Protein AF-A0A939DGL4-F1 (afdb_monomer)

Secondary structure (DSSP, 8-state):
-----B-SSSSPEE-EEEETTEEEESSS--EEEETTTEEEEEE--EEB-TTHHHHHHHTT-SEEEEE-TTTT-GGGT---EEEEE-

Solvent-accessible surface area (backbone atoms only — not comparable to full-atom values): 5155 Å² total; per-residue (Å²): 138,62,82,70,82,61,48,101,41,74,57,57,45,73,26,38,48,77,55,96,91,37,84,44,72,76,43,86,87,47,57,38,67,46,94,87,79,30,79,64,58,43,74,49,40,60,54,36,15,61,43,52,36,58,52,42,39,74,73,61,25,79,42,54,40,80,43,61,89,44,29,72,35,77,93,57,68,30,58,53,43,54,52,64,41,110

Sequence (86 aa):
MFTVPLFDQPATVERARIEGGKIVHLLEPEYHDDHLSGLGKVLCFRNYGHDIVERLKTAGFSSARLDFSFTRSYMGYGRPIVIARK

Radius of gyration: 14.83 Å; Cα contacts (8 Å, |Δi|>4): 155; chains: 1; bounding box: 33×29×34 Å

Foldseek 3Di:
DDWDQEDADAAKDFQWDADPNDIDGPHDWFACADPPQGHRRHTDGIHGYQCVQVVVVVVPWPGKDWDCPCCPPDVNPGDITMDTHD

Structure (mmCIF, N/CA/C/O backbone):
data_AF-A0A939DGL4-F1
#
_entry.id   AF-A0A939DGL4-F1
#
loop_
_atom_site.group_PDB
_atom_site.id
_atom_site.type_symbol
_atom_site.label_atom_id
_atom_site.label_alt_id
_atom_site.label_comp_id
_atom_site.label_asym_id
_atom_site.label_entity_id
_atom_site.label_seq_id
_atom_site.pdbx_PDB_ins_code
_atom_site.Cartn_x
_atom_site.Cartn_y
_atom_site.Cartn_z
_atom_site.occupancy
_atom_site.B_iso_or_equiv
_atom_site.auth_seq_id
_atom_site.auth_comp_id
_atom_site.auth_asym_id
_atom_site.auth_atom_id
_atom_site.pdbx_PDB_model_num
ATOM 1 N N . MET A 1 1 ? -3.787 5.009 -13.775 1.00 61.88 1 MET A N 1
ATOM 2 C CA . MET A 1 1 ? -2.549 5.391 -13.065 1.00 61.88 1 MET A CA 1
ATOM 3 C C . MET A 1 1 ? -2.675 4.876 -11.642 1.00 61.8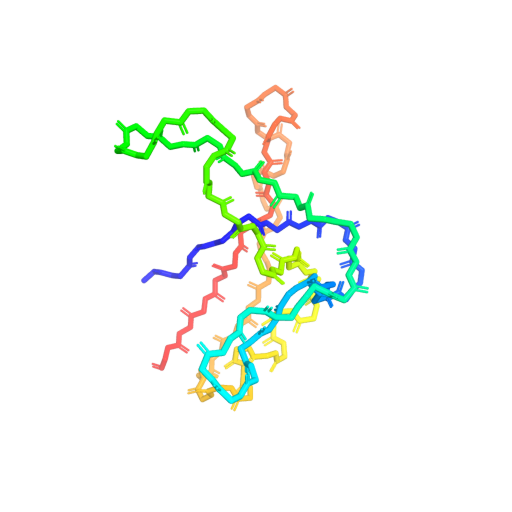8 1 MET A C 1
ATOM 5 O O . MET A 1 1 ? -3.660 5.211 -11.001 1.00 61.88 1 MET A O 1
ATOM 9 N N . PHE A 1 2 ? -1.774 3.995 -11.208 1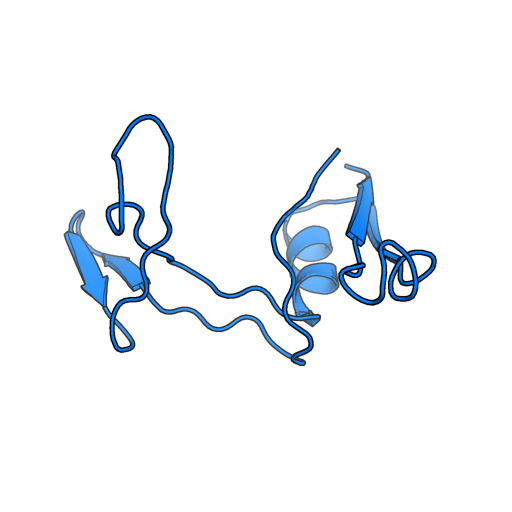.00 70.62 2 PHE A N 1
ATOM 10 C CA . PHE A 1 2 ? -1.742 3.454 -9.846 1.00 70.62 2 PHE A CA 1
ATOM 11 C C .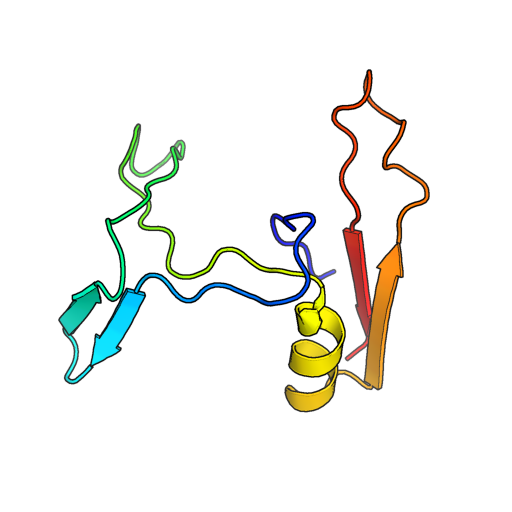 PHE A 1 2 ? -0.525 4.047 -9.137 1.00 70.62 2 PHE A C 1
ATOM 13 O O . PHE A 1 2 ? 0.584 3.916 -9.646 1.00 70.62 2 PHE A O 1
ATOM 20 N N . THR A 1 3 ? -0.728 4.712 -8.004 1.00 72.50 3 THR A N 1
ATOM 21 C CA . THR A 1 3 ? 0.349 5.261 -7.174 1.00 72.50 3 THR A CA 1
ATOM 22 C C . THR A 1 3 ? 0.067 4.944 -5.714 1.00 72.50 3 THR A C 1
ATOM 24 O O . THR A 1 3 ? -1.083 4.899 -5.283 1.00 72.50 3 THR A O 1
ATOM 27 N N . VAL A 1 4 ? 1.128 4.700 -4.953 1.00 83.25 4 VAL A N 1
ATOM 28 C CA . VAL A 1 4 ? 1.063 4.453 -3.514 1.00 83.25 4 VAL A CA 1
ATOM 29 C C . VAL A 1 4 ? 2.405 4.845 -2.896 1.00 83.25 4 VAL A C 1
ATOM 31 O O . VAL A 1 4 ? 3.423 4.725 -3.587 1.00 83.25 4 VAL A O 1
ATOM 34 N N . PRO A 1 5 ? 2.448 5.312 -1.635 1.00 82.56 5 PRO A N 1
ATOM 35 C CA . PRO A 1 5 ? 3.707 5.446 -0.918 1.00 82.56 5 PRO A CA 1
ATOM 36 C C . PRO A 1 5 ? 4.460 4.112 -0.913 1.00 82.56 5 PRO A C 1
ATOM 38 O O . PRO A 1 5 ? 3.933 3.093 -0.463 1.00 82.56 5 PRO A O 1
ATOM 41 N N . L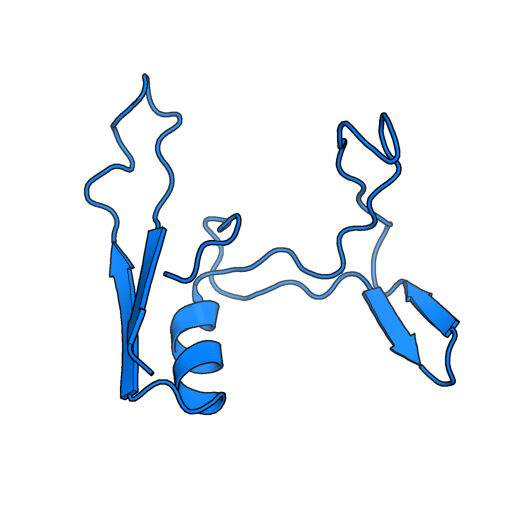EU A 1 6 ? 5.676 4.132 -1.455 1.00 88.31 6 LEU A N 1
ATOM 42 C CA . LEU A 1 6 ? 6.545 2.970 -1.565 1.00 88.31 6 LEU A CA 1
ATOM 43 C C . LEU A 1 6 ? 7.759 3.169 -0.663 1.00 88.31 6 LEU A C 1
ATOM 45 O O . LEU A 1 6 ? 8.458 4.181 -0.767 1.00 88.31 6 LEU A O 1
ATOM 49 N N . PHE A 1 7 ? 7.992 2.199 0.210 1.00 88.25 7 PHE A N 1
ATOM 50 C CA . PHE A 1 7 ? 9.136 2.170 1.107 1.00 88.25 7 PHE A CA 1
ATOM 51 C C . PHE A 1 7 ? 10.267 1.362 0.469 1.00 88.25 7 PHE A C 1
ATOM 53 O O . PHE A 1 7 ? 10.016 0.382 -0.235 1.00 88.25 7 PHE A O 1
ATOM 60 N N . ASP A 1 8 ? 11.511 1.773 0.727 1.00 87.69 8 ASP A N 1
ATOM 61 C CA . ASP A 1 8 ? 12.711 1.075 0.254 1.00 87.69 8 ASP A CA 1
ATOM 62 C C . ASP A 1 8 ? 12.965 -0.174 1.110 1.00 87.69 8 ASP A C 1
ATOM 64 O O . ASP A 1 8 ? 13.824 -0.213 1.989 1.00 87.69 8 ASP A O 1
ATOM 68 N N . GLN A 1 9 ? 12.113 -1.177 0.912 1.00 91.56 9 GLN A N 1
ATOM 69 C CA . GLN A 1 9 ? 12.147 -2.444 1.627 1.00 91.56 9 GLN A CA 1
ATOM 70 C C . GLN A 1 9 ? 11.707 -3.592 0.709 1.00 91.56 9 GLN A C 1
ATOM 72 O O . GLN A 1 9 ? 10.845 -3.396 -0.155 1.00 91.56 9 GLN A O 1
ATOM 77 N N . PRO A 1 10 ? 12.237 -4.816 0.892 1.00 94.12 10 PRO A N 1
ATOM 78 C CA . PRO A 1 10 ? 11.945 -5.923 -0.019 1.00 94.12 10 PRO A CA 1
ATOM 79 C C . PRO A 1 10 ? 10.465 -6.321 -0.069 1.00 94.12 10 PRO A C 1
ATOM 81 O O . PRO A 1 10 ? 9.944 -6.612 -1.144 1.00 94.12 10 PRO A O 1
ATOM 84 N N . ALA A 1 11 ? 9.782 -6.324 1.078 1.00 96.50 11 ALA A N 1
ATOM 85 C CA . ALA A 1 11 ? 8.431 -6.859 1.214 1.00 96.50 11 ALA A CA 1
ATOM 86 C C . ALA A 1 11 ? 7.476 -5.869 1.884 1.00 96.50 11 ALA A C 1
ATOM 88 O O . ALA A 1 11 ? 7.869 -5.086 2.748 1.00 96.50 11 ALA A O 1
ATOM 89 N N . THR A 1 12 ? 6.206 -5.940 1.501 1.00 96.44 12 THR A N 1
ATOM 90 C CA . THR A 1 12 ? 5.112 -5.180 2.095 1.00 96.44 12 THR A CA 1
ATOM 91 C C . THR A 1 12 ? 4.871 -5.669 3.515 1.00 96.44 12 THR A C 1
ATOM 93 O O . THR A 1 12 ? 4.652 -6.860 3.741 1.00 96.44 12 THR A O 1
ATOM 96 N N . VAL A 1 13 ? 4.863 -4.737 4.461 1.00 96.94 13 VAL A N 1
ATOM 97 C CA . VAL A 1 13 ? 4.534 -5.009 5.861 1.00 96.94 13 VAL A CA 1
ATOM 98 C C . VAL A 1 13 ? 3.043 -4.785 6.053 1.00 96.94 13 VAL A C 1
ATOM 100 O O . VAL A 1 13 ? 2.546 -3.679 5.843 1.00 96.94 13 VAL A O 1
ATOM 103 N N . GLU A 1 14 ? 2.322 -5.832 6.447 1.00 97.06 14 GLU A N 1
ATOM 104 C CA . GLU A 1 14 ? 0.927 -5.721 6.867 1.00 97.06 14 GLU A CA 1
ATOM 105 C C . GLU A 1 14 ? 0.866 -5.351 8.352 1.00 97.06 14 GLU A C 1
ATOM 107 O O . GLU A 1 14 ? 1.413 -6.051 9.201 1.00 97.06 14 GLU A O 1
ATOM 112 N N . ARG A 1 15 ? 0.223 -4.223 8.658 1.00 97.44 15 ARG A N 1
ATOM 113 C CA . ARG A 1 15 ? 0.105 -3.680 10.018 1.00 97.44 15 ARG A CA 1
ATOM 114 C C . ARG A 1 15 ? -1.257 -3.942 10.637 1.00 97.44 15 ARG A C 1
ATOM 116 O O . ARG A 1 15 ? -1.367 -4.098 11.849 1.00 97.44 15 ARG A O 1
ATOM 123 N N . ALA A 1 16 ? -2.296 -3.955 9.809 1.00 98.00 16 ALA A N 1
ATOM 124 C CA . ALA A 1 16 ? -3.665 -4.187 10.232 1.00 98.00 16 ALA A CA 1
ATOM 125 C C . ALA A 1 16 ? -4.451 -4.910 9.137 1.00 98.00 16 ALA A C 1
ATOM 127 O O . ALA A 1 16 ? -4.167 -4.769 7.945 1.00 98.00 16 ALA A O 1
ATOM 128 N N . ARG A 1 17 ? -5.472 -5.661 9.548 1.00 97.44 17 ARG A N 1
ATOM 129 C CA . ARG A 1 17 ? -6.410 -6.344 8.651 1.00 97.44 17 ARG A CA 1
ATOM 130 C C . ARG A 1 17 ? -7.823 -6.325 9.223 1.00 97.44 17 ARG A C 1
ATOM 132 O O . ARG A 1 17 ? -8.017 -6.037 10.400 1.00 97.44 17 ARG A O 1
ATOM 139 N N . ILE A 1 18 ? -8.806 -6.624 8.377 1.00 97.75 18 ILE A N 1
ATOM 140 C CA . ILE A 1 18 ? -10.202 -6.770 8.797 1.00 97.75 18 ILE A CA 1
ATOM 141 C C . ILE A 1 18 ? -10.487 -8.256 9.003 1.00 97.75 18 ILE A C 1
ATOM 143 O O . ILE A 1 18 ? -10.359 -9.040 8.066 1.00 97.75 18 ILE A O 1
ATOM 147 N N . GLU A 1 19 ? -10.915 -8.629 10.206 1.00 97.44 19 GLU A N 1
ATOM 148 C CA . GLU A 1 19 ? -11.358 -9.983 10.545 1.00 97.44 19 GLU A CA 1
ATOM 149 C C . GLU A 1 19 ? -12.700 -9.915 11.268 1.00 97.44 19 GLU A C 1
ATOM 151 O O . GLU A 1 19 ? -12.859 -9.178 12.241 1.00 97.44 19 GLU A O 1
ATOM 156 N N . GLY A 1 20 ? -13.706 -10.636 10.763 1.00 96.75 20 GLY A N 1
ATOM 157 C CA . GLY A 1 20 ? -15.055 -10.611 11.344 1.00 96.75 20 GLY A CA 1
ATOM 158 C C . GLY A 1 20 ? -15.675 -9.207 11.420 1.00 96.75 20 GLY A C 1
ATOM 159 O O . GLY A 1 20 ? -16.415 -8.913 12.355 1.00 96.75 20 GLY A O 1
ATOM 160 N N . GLY A 1 21 ? -15.327 -8.317 10.483 1.00 96.94 21 GLY A N 1
ATOM 161 C CA . GLY A 1 21 ? -15.797 -6.926 10.457 1.00 96.94 21 GLY A CA 1
ATOM 162 C C . GLY A 1 21 ? -15.104 -5.988 11.452 1.00 96.94 21 GLY A C 1
ATOM 163 O O . GLY A 1 21 ? -15.492 -4.828 11.554 1.00 96.94 21 GLY A O 1
ATOM 164 N N . LYS A 1 22 ? -14.080 -6.457 12.173 1.00 97.31 22 LYS A N 1
ATOM 165 C CA . LYS A 1 22 ? -13.295 -5.652 13.116 1.00 97.31 22 LYS A CA 1
ATOM 166 C C . LYS A 1 22 ? -11.870 -5.470 12.613 1.00 97.31 22 LYS A C 1
ATOM 168 O O . LYS A 1 22 ? -11.330 -6.338 11.930 1.00 97.31 22 LYS A O 1
ATOM 173 N N . ILE A 1 23 ? -11.264 -4.341 12.965 1.00 97.69 23 ILE A N 1
ATOM 174 C CA . ILE A 1 23 ? -9.846 -4.094 12.699 1.00 97.69 23 ILE A CA 1
ATOM 175 C C . ILE A 1 23 ? -9.029 -4.869 13.734 1.00 97.69 23 ILE A C 1
ATOM 177 O O . ILE A 1 23 ? -9.241 -4.724 14.937 1.00 97.69 23 ILE A O 1
ATOM 181 N N . VAL A 1 24 ? -8.099 -5.685 13.249 1.00 98.06 24 VAL A N 1
ATOM 182 C CA . VAL A 1 24 ? -7.090 -6.377 14.049 1.00 98.06 24 VAL A CA 1
ATOM 183 C C . VAL A 1 24 ? -5.733 -5.762 13.733 1.00 98.06 24 VAL A C 1
ATOM 185 O O . VAL A 1 24 ? -5.322 -5.727 12.570 1.00 98.06 24 VAL A O 1
ATOM 188 N N . HIS A 1 25 ? -5.046 -5.276 14.767 1.00 97.94 25 HIS A N 1
ATOM 189 C CA . HIS A 1 25 ? -3.686 -4.753 14.670 1.00 97.94 25 HIS A CA 1
ATOM 190 C C . HIS A 1 25 ? -2.684 -5.903 14.804 1.00 97.94 25 HIS A C 1
ATOM 192 O O . HIS A 1 25 ? -2.706 -6.638 15.788 1.00 97.94 25 HIS A O 1
ATOM 198 N N . LEU A 1 26 ? -1.827 -6.069 13.797 1.00 97.88 26 LEU A N 1
ATOM 199 C CA . LEU A 1 26 ? -0.747 -7.062 13.774 1.00 97.88 26 LEU A CA 1
ATOM 200 C C . LEU A 1 26 ? 0.562 -6.484 14.327 1.00 97.88 26 LEU A C 1
ATOM 202 O O . LEU A 1 26 ? 1.409 -7.221 14.821 1.00 97.88 26 LEU A O 1
ATOM 206 N N . LEU A 1 27 ? 0.714 -5.163 14.225 1.00 98.06 27 LEU A N 1
ATOM 207 C CA . LEU A 1 27 ? 1.832 -4.368 14.724 1.00 98.06 27 LEU A CA 1
ATOM 208 C C . LEU A 1 27 ? 1.288 -3.104 15.399 1.00 98.06 27 LEU A C 1
ATOM 210 O O . LEU A 1 27 ? 0.106 -2.781 15.247 1.00 98.06 27 LEU A O 1
ATOM 214 N N . GLU A 1 28 ? 2.163 -2.366 16.088 1.00 97.44 28 GLU A N 1
ATOM 215 C CA . GLU A 1 28 ? 1.828 -1.048 16.639 1.00 97.44 28 GLU A CA 1
ATOM 216 C C . GLU A 1 28 ? 1.193 -0.164 15.544 1.00 97.44 28 GLU A C 1
ATOM 218 O O . GLU A 1 28 ? 1.750 -0.066 14.438 1.00 97.44 28 GLU A O 1
ATOM 223 N N . PRO A 1 29 ? 0.014 0.436 15.782 1.00 96.38 29 PRO A N 1
ATOM 224 C CA . PRO A 1 29 ? -0.694 1.171 14.749 1.00 96.38 29 PRO A CA 1
ATOM 225 C C . PRO A 1 29 ? 0.076 2.419 14.312 1.00 96.38 29 PRO A C 1
ATOM 227 O O . PRO A 1 29 ? 0.580 3.192 15.119 1.00 96.38 29 PRO A O 1
ATOM 230 N N . GLU A 1 30 ? 0.124 2.624 13.000 1.00 95.81 30 GLU A N 1
ATOM 231 C CA . GLU A 1 30 ? 0.692 3.816 12.375 1.00 95.81 30 GLU A CA 1
ATOM 232 C C . GLU A 1 30 ? -0.445 4.611 11.733 1.00 95.81 30 GLU A C 1
ATOM 234 O O . GLU A 1 30 ? -1.345 4.020 11.127 1.00 95.81 30 GLU A O 1
ATOM 239 N N . TYR A 1 31 ? -0.407 5.936 11.865 1.00 95.00 31 TYR A N 1
ATOM 240 C CA . TYR A 1 31 ? -1.445 6.823 11.352 1.00 95.00 31 TYR A CA 1
ATOM 241 C C . TYR A 1 31 ? -0.857 7.909 10.455 1.00 95.00 31 TYR A C 1
ATOM 243 O O . TYR A 1 31 ? 0.230 8.422 10.715 1.00 95.00 31 TYR A O 1
ATOM 251 N N . HIS A 1 32 ? -1.607 8.277 9.421 1.00 90.75 32 HIS A N 1
ATOM 252 C CA . HIS A 1 32 ? -1.326 9.432 8.579 1.00 90.75 32 HIS A CA 1
ATOM 253 C C . HIS A 1 32 ? -2.289 10.580 8.876 1.00 90.75 32 HIS A C 1
ATOM 255 O O . HIS A 1 32 ? -3.396 10.388 9.398 1.00 90.75 32 HIS A O 1
ATOM 261 N N . ASP A 1 33 ? -1.845 11.770 8.494 1.00 92.56 33 ASP A N 1
ATOM 262 C CA . ASP A 1 33 ? -2.670 12.963 8.440 1.00 92.56 33 ASP A CA 1
ATOM 263 C C . ASP A 1 33 ? -3.436 12.995 7.118 1.00 92.56 33 ASP A C 1
ATOM 265 O O . ASP A 1 33 ? -2.912 12.621 6.064 1.00 92.56 33 ASP A O 1
ATOM 269 N N . ASP A 1 34 ? -4.663 13.497 7.156 1.00 91.50 34 ASP A N 1
ATOM 270 C CA . ASP A 1 34 ? -5.358 13.938 5.954 1.00 91.50 34 ASP A CA 1
ATOM 271 C C . ASP A 1 34 ? -6.178 15.214 6.253 1.00 91.50 34 ASP A C 1
ATOM 273 O O . ASP A 1 34 ? -6.364 15.603 7.408 1.00 91.50 34 ASP A O 1
ATOM 277 N N . HIS A 1 35 ? -6.662 15.891 5.209 1.00 91.56 35 HIS A N 1
ATOM 278 C CA . HIS A 1 35 ? -7.413 17.147 5.350 1.00 91.56 35 HIS A CA 1
ATOM 279 C C . HIS A 1 35 ? -8.893 16.965 5.748 1.00 91.56 35 HIS A C 1
ATOM 281 O O . HIS A 1 35 ? -9.550 17.938 6.105 1.00 91.56 35 HIS A O 1
ATOM 287 N N . LEU A 1 36 ? -9.436 15.754 5.649 1.00 93.38 36 LEU A N 1
ATOM 288 C CA . LEU A 1 36 ? -10.836 15.401 5.904 1.00 93.38 36 LEU A CA 1
ATOM 289 C C . LEU A 1 36 ? -11.046 14.910 7.347 1.00 93.38 36 LEU A C 1
ATOM 291 O O . LEU A 1 36 ? -11.936 15.376 8.052 1.00 93.38 36 LEU A O 1
ATOM 295 N N . SER A 1 37 ? -10.218 13.965 7.769 1.00 91.94 37 SER A N 1
ATOM 296 C CA . SER A 1 37 ? -10.175 13.293 9.063 1.00 91.94 37 SER A CA 1
ATOM 297 C C . SER A 1 37 ? -9.348 14.078 10.085 1.00 91.94 37 SER A C 1
ATOM 299 O O . SER A 1 37 ? -9.616 13.996 11.282 1.00 91.94 37 SER A O 1
ATOM 301 N N . GLY A 1 38 ? -8.357 14.849 9.627 1.00 91.94 38 GLY A N 1
ATOM 302 C CA . GLY A 1 38 ? -7.428 15.602 10.466 1.00 91.94 38 GLY A CA 1
ATOM 303 C C . GLY A 1 38 ? -6.148 14.833 10.802 1.00 91.94 38 GLY A C 1
ATOM 304 O O . GLY A 1 38 ? -5.818 13.814 10.189 1.00 91.94 38 GLY A O 1
ATOM 305 N N . LEU A 1 39 ? -5.405 15.348 11.784 1.00 93.19 39 LEU A N 1
ATOM 306 C CA . LEU A 1 39 ? -4.080 14.836 12.136 1.00 93.19 39 LEU A CA 1
ATOM 307 C C . LEU A 1 39 ? -4.154 13.479 12.857 1.00 93.19 39 LEU A C 1
ATOM 309 O O . LEU A 1 39 ? -4.914 13.316 13.817 1.00 93.19 39 LEU A O 1
ATOM 313 N N . GLY A 1 40 ? -3.343 12.520 12.410 1.00 92.19 40 GLY A N 1
ATOM 314 C CA . GLY A 1 40 ? -3.161 11.207 13.027 1.00 92.19 40 GLY A CA 1
ATOM 315 C C . GLY A 1 40 ? -4.421 10.343 13.049 1.00 92.19 40 GLY A C 1
ATOM 316 O O . GLY A 1 40 ? -4.629 9.596 14.005 1.00 92.19 40 GLY A O 1
ATOM 317 N N . LYS A 1 41 ? -5.299 10.467 12.046 1.00 94.25 41 LYS A N 1
ATOM 318 C CA . LYS A 1 41 ? -6.594 9.758 12.016 1.00 94.25 41 LYS A CA 1
ATOM 319 C C . LYS A 1 41 ? -6.681 8.630 10.996 1.00 94.25 41 LYS A C 1
ATOM 321 O O . LYS A 1 41 ? -7.545 7.766 11.138 1.00 94.25 41 LYS A O 1
ATOM 326 N N . VAL A 1 42 ? -5.801 8.591 10.000 1.00 94.25 42 VAL A N 1
ATOM 327 C CA . VAL A 1 42 ? -5.878 7.595 8.924 1.00 94.25 42 VAL A CA 1
ATOM 328 C C . VAL A 1 42 ? -5.012 6.398 9.257 1.00 94.25 42 VAL A C 1
ATOM 330 O O . VAL A 1 42 ? -3.793 6.471 9.148 1.00 94.25 42 VAL A O 1
ATOM 333 N N . LEU A 1 43 ? -5.630 5.286 9.650 1.00 95.69 43 LEU A N 1
ATOM 334 C CA . LEU A 1 43 ? -4.896 4.063 9.967 1.00 95.69 43 LEU A CA 1
ATOM 335 C C . LEU A 1 43 ? -4.182 3.509 8.725 1.00 95.69 43 LEU A C 1
ATOM 337 O O . LEU A 1 43 ? -4.809 3.214 7.705 1.00 95.69 43 LEU A O 1
ATOM 341 N N . CYS A 1 44 ? -2.877 3.288 8.842 1.00 94.88 44 CYS A N 1
ATOM 342 C CA . CYS A 1 44 ? -2.083 2.611 7.831 1.00 94.88 44 CYS A CA 1
ATOM 343 C C . CYS A 1 44 ? -2.234 1.088 7.968 1.00 94.88 44 CYS A C 1
ATOM 345 O O . CYS A 1 44 ? -1.808 0.485 8.952 1.00 94.88 44 CYS A O 1
ATOM 347 N N . PHE A 1 45 ? -2.833 0.448 6.960 1.00 96.62 45 PHE A N 1
ATOM 348 C CA . PHE A 1 45 ? -2.980 -1.013 6.927 1.00 96.62 45 PHE A CA 1
ATOM 349 C C . PHE A 1 45 ? -1.708 -1.710 6.449 1.00 96.62 45 PHE A C 1
ATOM 351 O O . PHE A 1 45 ? -1.436 -2.838 6.859 1.00 96.62 45 PHE A O 1
ATOM 358 N N . ARG A 1 46 ? -0.957 -1.074 5.542 1.00 95.56 46 ARG A N 1
ATOM 359 C CA . ARG A 1 46 ? 0.212 -1.665 4.886 1.00 95.56 46 ARG A CA 1
ATOM 360 C C . ARG A 1 46 ? 1.254 -0.604 4.561 1.00 95.56 46 ARG A C 1
ATOM 362 O O . ARG A 1 46 ? 0.915 0.405 3.951 1.00 95.56 46 ARG A O 1
ATOM 369 N N . ASN A 1 47 ? 2.516 -0.894 4.857 1.00 94.62 47 ASN A N 1
ATOM 370 C CA . ASN A 1 47 ? 3.650 -0.183 4.270 1.00 94.62 47 ASN A CA 1
ATOM 371 C C . ASN A 1 47 ? 4.132 -1.004 3.066 1.00 94.62 47 ASN A C 1
ATOM 373 O O . ASN A 1 47 ? 4.649 -2.110 3.240 1.00 94.62 47 ASN A O 1
ATOM 377 N N . TYR A 1 48 ? 3.910 -0.513 1.846 1.00 94.25 48 TYR A N 1
ATOM 378 C CA . TYR A 1 48 ? 4.243 -1.268 0.636 1.00 94.25 48 TYR A CA 1
ATOM 379 C C . TYR A 1 48 ? 5.746 -1.286 0.364 1.00 94.25 48 TYR A C 1
ATOM 381 O O . TYR A 1 48 ? 6.403 -0.246 0.419 1.00 94.25 48 TYR A O 1
ATOM 389 N N . GLY A 1 49 ? 6.256 -2.474 0.036 1.00 94.62 49 GLY A N 1
ATOM 390 C CA . GLY A 1 49 ? 7.634 -2.708 -0.389 1.00 94.62 49 GLY A CA 1
ATOM 391 C C . GLY A 1 49 ? 7.730 -3.104 -1.862 1.00 94.62 49 GLY A C 1
ATOM 392 O O . GLY A 1 49 ? 6.757 -3.040 -2.618 1.00 94.62 49 GLY A O 1
ATOM 393 N N . HIS A 1 50 ? 8.917 -3.536 -2.281 1.00 94.62 50 HIS A N 1
ATOM 394 C CA . HIS A 1 50 ? 9.213 -3.868 -3.677 1.00 94.62 50 HIS A CA 1
ATOM 395 C C . HIS A 1 50 ? 8.419 -5.074 -4.216 1.00 94.62 50 HIS A C 1
ATOM 397 O O . HIS A 1 50 ? 8.169 -5.152 -5.422 1.00 94.62 50 HIS A O 1
ATOM 403 N N . ASP A 1 51 ? 7.933 -5.960 -3.340 1.00 96.12 51 ASP A N 1
ATOM 404 C CA . ASP A 1 51 ? 7.011 -7.059 -3.670 1.00 96.12 51 ASP A CA 1
ATOM 405 C C . ASP A 1 51 ? 5.675 -6.596 -4.289 1.00 96.12 51 ASP A C 1
ATOM 407 O O . ASP A 1 51 ? 4.937 -7.411 -4.849 1.00 96.12 51 ASP A O 1
ATOM 411 N N . ILE A 1 52 ? 5.361 -5.294 -4.254 1.00 95.06 52 ILE A N 1
ATOM 412 C CA . ILE A 1 52 ? 4.168 -4.728 -4.892 1.00 95.06 52 ILE A CA 1
ATOM 413 C C . ILE A 1 52 ? 4.077 -5.032 -6.393 1.00 95.06 52 ILE A C 1
ATOM 415 O O . ILE A 1 52 ? 2.974 -5.160 -6.926 1.00 95.06 52 ILE A O 1
ATOM 419 N N . VAL A 1 53 ? 5.214 -5.197 -7.076 1.00 95.25 53 VAL A N 1
ATOM 420 C CA . VAL A 1 53 ? 5.250 -5.566 -8.498 1.00 95.25 53 VAL A CA 1
ATOM 421 C C . VAL A 1 53 ? 4.576 -6.920 -8.726 1.00 95.25 53 VAL A C 1
ATOM 423 O O . VAL A 1 53 ? 3.703 -7.037 -9.586 1.00 95.25 53 VAL A O 1
ATOM 426 N N . GLU A 1 54 ? 4.925 -7.925 -7.925 1.00 96.94 54 GLU A N 1
ATOM 427 C CA . GLU A 1 54 ? 4.344 -9.266 -8.039 1.00 96.94 54 GLU A CA 1
ATOM 428 C C . GLU A 1 54 ? 2.901 -9.307 -7.532 1.00 96.94 54 GLU A C 1
ATOM 430 O O . GLU A 1 54 ? 2.055 -9.984 -8.121 1.00 96.94 54 GLU A O 1
ATOM 435 N N . ARG A 1 55 ? 2.570 -8.513 -6.505 1.00 95.19 55 ARG A N 1
ATOM 436 C CA . ARG A 1 55 ? 1.182 -8.362 -6.038 1.00 95.19 55 ARG A CA 1
ATOM 437 C C . ARG A 1 55 ? 0.271 -7.816 -7.133 1.00 95.19 55 ARG A C 1
ATOM 439 O O . ARG A 1 55 ? -0.828 -8.331 -7.314 1.00 95.19 55 ARG A O 1
ATOM 446 N N . LEU A 1 56 ? 0.722 -6.811 -7.884 1.00 94.94 56 LEU A N 1
ATOM 447 C CA . LEU A 1 56 ? -0.053 -6.252 -8.993 1.00 94.94 56 LEU A CA 1
ATOM 448 C C . LEU A 1 56 ? -0.227 -7.261 -10.128 1.00 94.94 56 LEU A C 1
ATOM 450 O O . LEU A 1 56 ? -1.342 -7.426 -10.618 1.00 94.94 56 LEU A O 1
ATOM 454 N N . LYS A 1 57 ? 0.832 -7.985 -10.506 1.00 95.62 57 LYS A N 1
ATOM 455 C CA . LYS A 1 57 ? 0.722 -9.064 -11.502 1.00 95.62 57 LYS A CA 1
ATOM 456 C C . LYS A 1 57 ? -0.284 -10.129 -11.061 1.00 95.62 57 LYS A C 1
ATOM 458 O O . LYS A 1 57 ? -1.172 -10.489 -11.826 1.00 95.62 57 LYS A O 1
ATOM 463 N N . THR A 1 58 ? -0.206 -10.560 -9.802 1.00 97.06 58 THR A N 1
ATOM 464 C CA . THR A 1 58 ? -1.135 -11.537 -9.207 1.00 97.06 58 THR A CA 1
ATOM 465 C C . THR A 1 58 ? -2.575 -11.016 -9.184 1.00 97.06 58 THR A C 1
ATOM 467 O O . THR A 1 58 ? -3.514 -11.776 -9.397 1.00 97.06 58 THR A O 1
ATOM 470 N N . ALA A 1 59 ? -2.764 -9.709 -8.992 1.00 95.25 59 ALA A N 1
ATOM 471 C CA . ALA A 1 59 ? -4.067 -9.049 -9.059 1.00 95.25 59 ALA A CA 1
ATOM 472 C C . ALA A 1 59 ? -4.619 -8.889 -10.494 1.00 95.25 59 ALA A C 1
ATOM 474 O O . ALA A 1 59 ? -5.691 -8.308 -10.673 1.00 95.25 59 ALA A O 1
ATOM 475 N N . GLY A 1 60 ? -3.910 -9.385 -11.515 1.00 96.19 60 GLY A N 1
ATOM 476 C CA . GLY A 1 60 ? -4.355 -9.392 -12.908 1.00 96.19 60 GLY A CA 1
ATOM 477 C C . GLY A 1 60 ? -3.879 -8.206 -13.745 1.00 96.19 60 GLY A C 1
ATOM 478 O O . GLY A 1 60 ? -4.438 -7.964 -14.811 1.00 96.19 60 GLY A O 1
ATOM 479 N N . PHE A 1 61 ? -2.873 -7.450 -13.294 1.00 94.75 61 PHE A N 1
ATOM 480 C CA . PHE A 1 61 ? -2.226 -6.453 -14.149 1.00 94.75 61 PHE A CA 1
ATOM 481 C C . PHE A 1 61 ? -1.317 -7.146 -15.170 1.00 94.75 61 PHE A C 1
ATOM 483 O O . PHE A 1 61 ? -0.431 -7.914 -14.797 1.00 94.75 61 PHE A O 1
ATOM 490 N N . SER A 1 62 ? -1.494 -6.831 -16.455 1.00 94.88 62 SER A N 1
ATOM 491 C CA . SER A 1 62 ? -0.676 -7.363 -17.555 1.00 94.88 62 SER A CA 1
ATOM 492 C C . SER A 1 62 ? 0.806 -6.983 -17.466 1.00 94.88 62 SER A C 1
ATOM 494 O O . SER A 1 62 ? 1.667 -7.703 -17.970 1.00 94.88 62 SER A O 1
ATOM 496 N N . SER A 1 63 ? 1.139 -5.862 -16.819 1.00 94.50 63 SER A N 1
ATOM 497 C CA . SER A 1 63 ? 2.525 -5.509 -16.487 1.00 94.50 63 SER A CA 1
ATOM 498 C C . SER A 1 63 ? 2.603 -4.618 -15.252 1.00 94.50 63 SER A C 1
ATOM 500 O O . SER A 1 63 ? 1.713 -3.804 -15.009 1.00 94.50 63 SER A O 1
ATOM 502 N N . ALA A 1 64 ? 3.694 -4.743 -14.495 1.00 94.69 64 ALA A N 1
ATOM 503 C CA . ALA A 1 64 ? 4.040 -3.866 -13.381 1.00 94.69 64 ALA A CA 1
ATOM 504 C C . ALA A 1 64 ? 5.568 -3.768 -13.248 1.00 94.69 64 ALA A C 1
ATOM 506 O O . ALA A 1 64 ? 6.268 -4.769 -13.420 1.00 94.69 64 ALA A O 1
ATOM 507 N N . ARG A 1 65 ? 6.087 -2.574 -12.949 1.00 93.69 65 ARG A N 1
ATOM 508 C CA . ARG A 1 65 ? 7.500 -2.331 -12.623 1.00 93.69 65 ARG A CA 1
ATOM 509 C C . ARG A 1 65 ? 7.656 -1.127 -11.700 1.00 93.69 65 ARG A C 1
ATOM 511 O O . ARG A 1 65 ? 6.785 -0.258 -11.667 1.00 93.69 65 ARG A O 1
ATOM 518 N N . LEU A 1 66 ? 8.793 -1.055 -11.018 1.00 92.31 66 LEU A N 1
ATOM 519 C CA . LEU A 1 66 ? 9.236 0.160 -10.340 1.00 92.31 66 LEU A CA 1
ATOM 520 C C . LEU A 1 66 ? 9.998 1.058 -11.317 1.00 92.31 66 LEU A C 1
ATOM 522 O O . LEU A 1 66 ? 10.724 0.581 -12.193 1.00 92.31 66 LEU A O 1
ATOM 526 N N . ASP A 1 67 ? 9.814 2.361 -11.176 1.00 90.44 67 ASP A N 1
ATOM 527 C CA . ASP A 1 67 ? 10.560 3.386 -11.888 1.00 90.44 67 ASP A CA 1
ATOM 528 C C . ASP A 1 67 ? 11.296 4.269 -10.881 1.00 90.44 67 ASP A C 1
ATOM 530 O O . ASP A 1 67 ? 10.678 4.913 -10.031 1.00 90.44 67 ASP A O 1
ATOM 534 N N . PHE A 1 68 ? 12.625 4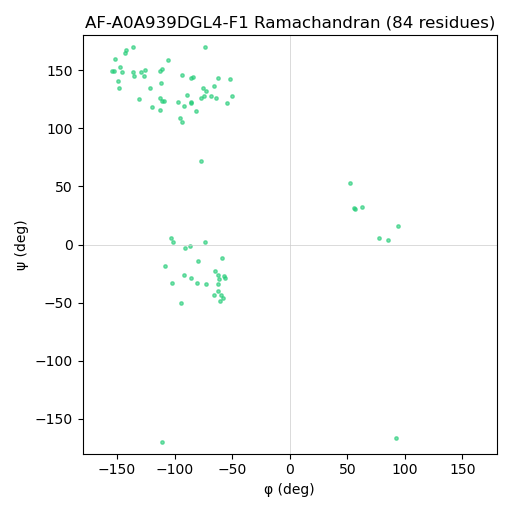.269 -10.972 1.00 90.00 68 PHE A N 1
ATOM 535 C CA . PHE A 1 68 ? 13.510 4.985 -10.057 1.00 90.00 68 PHE A CA 1
ATOM 536 C C . PHE A 1 68 ? 14.029 6.304 -10.643 1.00 90.00 68 PHE A C 1
ATOM 538 O O . PHE A 1 68 ? 1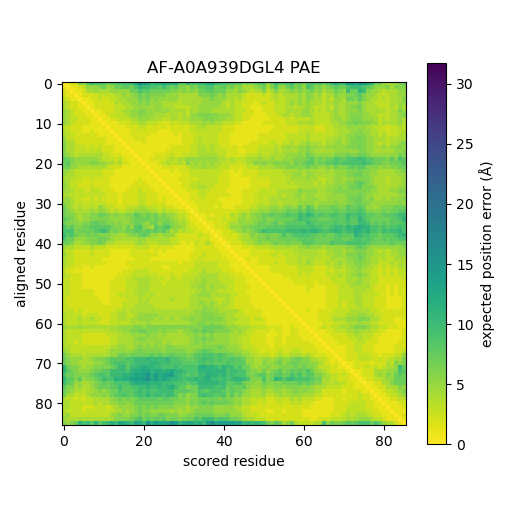4.803 6.993 -9.973 1.00 90.00 68 PHE A O 1
ATOM 545 N N . SER A 1 69 ? 13.617 6.685 -11.860 1.00 89.62 69 SER A N 1
ATOM 546 C CA . SER A 1 69 ? 14.177 7.831 -12.590 1.00 89.62 69 SER A CA 1
ATOM 547 C C . SER A 1 69 ? 14.089 9.155 -11.826 1.00 89.62 69 SER A C 1
ATOM 549 O O . SER A 1 69 ? 14.939 10.020 -12.013 1.00 89.62 69 SER A O 1
ATOM 551 N N . PHE A 1 70 ? 13.114 9.299 -10.923 1.00 85.81 70 PHE A N 1
ATOM 552 C CA . PHE A 1 70 ? 12.888 10.523 -10.149 1.00 85.81 70 PHE A CA 1
ATOM 553 C C . PHE A 1 70 ? 13.370 10.457 -8.698 1.00 85.81 70 PHE A C 1
ATOM 555 O O . PHE A 1 70 ? 13.155 11.399 -7.945 1.00 85.81 70 PHE A O 1
ATOM 562 N N . THR A 1 71 ? 14.042 9.385 -8.274 1.00 87.56 71 THR A N 1
ATOM 563 C CA . THR A 1 71 ? 14.468 9.221 -6.866 1.00 87.56 71 THR A CA 1
ATOM 564 C C . THR A 1 71 ? 15.425 10.306 -6.374 1.00 87.56 71 THR A C 1
ATOM 566 O O . THR A 1 71 ? 15.398 10.662 -5.201 1.00 87.56 71 THR A O 1
ATOM 569 N N . ARG A 1 72 ? 16.235 10.885 -7.266 1.00 88.00 72 ARG A N 1
ATOM 570 C CA . ARG A 1 72 ? 17.138 12.006 -6.944 1.00 88.00 72 ARG A CA 1
ATOM 571 C C . ARG A 1 72 ? 16.510 13.386 -7.159 1.00 88.00 72 ARG A C 1
ATOM 573 O O . ARG A 1 72 ? 17.154 14.398 -6.892 1.00 88.00 72 ARG A O 1
ATOM 580 N N . SER A 1 73 ? 15.278 13.446 -7.655 1.00 89.56 73 SER A N 1
ATOM 581 C CA . SER 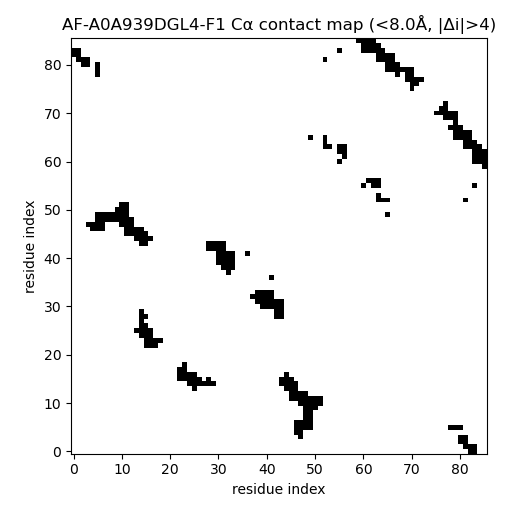A 1 73 ? 14.556 14.701 -7.861 1.00 89.56 73 SER A CA 1
ATOM 582 C C . SER A 1 73 ? 14.091 15.303 -6.530 1.00 89.56 73 SER A C 1
ATOM 584 O O . SER A 1 73 ? 14.171 14.666 -5.478 1.00 89.56 73 SER A O 1
ATOM 586 N N . TYR A 1 74 ? 13.607 16.548 -6.580 1.00 86.88 74 TYR A N 1
ATOM 587 C CA . TYR A 1 74 ? 13.031 17.259 -5.431 1.00 86.88 74 TYR A CA 1
ATOM 588 C C . TYR A 1 74 ? 13.947 17.265 -4.202 1.00 86.88 74 TYR A C 1
ATOM 5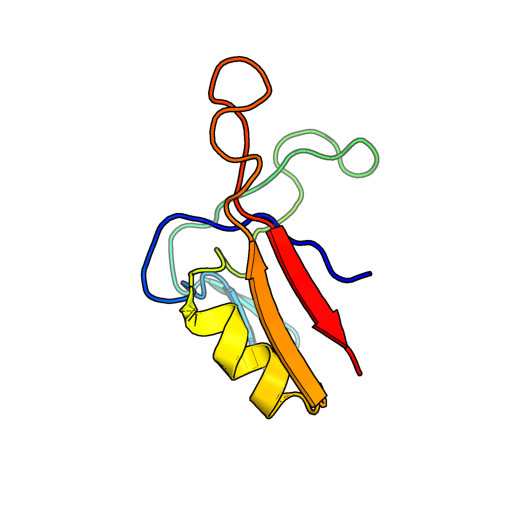90 O O . TYR A 1 74 ? 13.533 16.850 -3.130 1.00 86.88 74 TYR A O 1
ATOM 598 N N . MET A 1 75 ? 15.208 17.686 -4.350 1.00 91.56 75 MET A N 1
ATOM 599 C CA . MET A 1 75 ? 16.169 17.757 -3.232 1.00 91.56 75 MET A CA 1
ATOM 600 C C . MET A 1 75 ? 16.357 16.415 -2.484 1.00 91.56 75 MET A C 1
ATOM 602 O O . MET A 1 75 ? 16.600 16.403 -1.283 1.00 91.56 75 MET A O 1
ATOM 606 N N . GLY A 1 76 ? 16.226 15.277 -3.181 1.00 83.81 76 GLY A N 1
ATOM 607 C CA . GLY A 1 76 ? 16.348 13.936 -2.585 1.00 83.81 76 GLY A CA 1
ATOM 608 C C . GLY A 1 76 ? 15.059 13.389 -1.956 1.00 83.81 76 GLY A C 1
ATOM 609 O O . GLY A 1 76 ? 15.056 12.290 -1.400 1.00 83.81 76 GLY A O 1
ATOM 610 N N . TYR A 1 77 ? 13.945 14.116 -2.069 1.00 83.19 77 TYR A N 1
ATOM 611 C CA . TYR A 1 77 ? 12.625 13.645 -1.635 1.00 83.19 77 TYR A CA 1
ATOM 612 C C . TYR A 1 77 ? 11.882 12.842 -2.706 1.00 83.19 77 TYR A C 1
ATOM 614 O O . TYR A 1 77 ? 10.794 12.330 -2.446 1.00 83.19 77 TYR A O 1
ATOM 622 N N . GLY A 1 78 ? 12.470 12.685 -3.893 1.00 86.00 78 GLY A N 1
ATOM 623 C CA . GLY A 1 78 ? 11.981 11.765 -4.907 1.00 86.00 78 GLY A CA 1
ATOM 624 C C . GLY A 1 78 ? 11.771 10.349 -4.363 1.00 86.00 78 GLY A C 1
ATOM 625 O O . GLY A 1 78 ? 12.539 9.849 -3.536 1.00 86.00 78 GLY A O 1
ATOM 626 N N . ARG A 1 79 ? 10.710 9.687 -4.826 1.00 83.44 79 ARG A N 1
ATOM 627 C CA . ARG A 1 79 ? 10.392 8.297 -4.480 1.00 83.44 79 ARG A CA 1
ATOM 628 C C . ARG A 1 79 ? 10.225 7.476 -5.755 1.00 83.44 79 ARG A C 1
ATOM 630 O O . ARG A 1 79 ? 9.829 8.044 -6.776 1.00 83.44 79 ARG A O 1
ATOM 637 N N . PRO A 1 80 ? 10.538 6.170 -5.725 1.00 87.69 80 PRO A N 1
ATOM 638 C CA . PRO A 1 80 ? 10.222 5.311 -6.848 1.00 87.69 80 PRO A CA 1
ATOM 639 C C . PRO A 1 80 ? 8.707 5.268 -7.037 1.00 87.69 80 PRO A C 1
ATOM 641 O O . PRO A 1 80 ? 7.948 5.272 -6.066 1.00 87.69 80 PRO A O 1
ATOM 644 N N . ILE A 1 81 ? 8.269 5.216 -8.289 1.00 87.44 81 ILE A N 1
ATOM 645 C CA . ILE A 1 81 ? 6.852 5.095 -8.631 1.00 87.44 81 ILE A CA 1
ATOM 646 C C . ILE A 1 81 ? 6.576 3.726 -9.233 1.00 87.44 81 ILE A C 1
ATOM 648 O O . ILE A 1 81 ? 7.430 3.125 -9.884 1.00 87.44 81 ILE A O 1
ATOM 652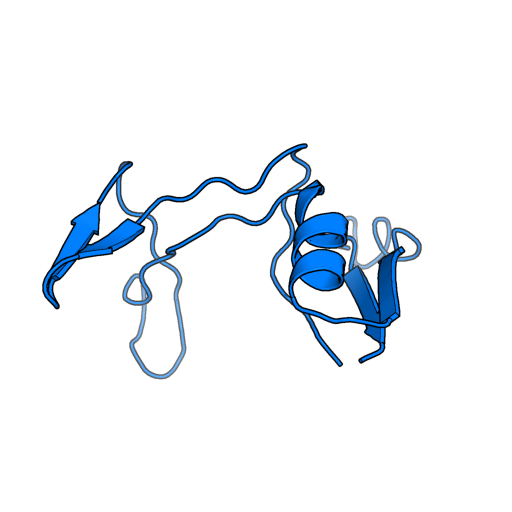 N N . VAL A 1 82 ? 5.356 3.237 -9.040 1.00 91.75 82 VAL A N 1
ATOM 653 C CA . VAL A 1 82 ? 4.900 2.012 -9.688 1.00 91.75 82 VAL A CA 1
ATOM 654 C C . VAL A 1 82 ? 4.276 2.364 -11.034 1.00 91.75 82 VAL A C 1
ATOM 656 O O . VAL A 1 82 ? 3.383 3.204 -11.116 1.00 91.75 82 VAL A O 1
ATOM 659 N N . ILE A 1 83 ? 4.718 1.696 -12.095 1.00 91.56 83 ILE A N 1
ATOM 660 C CA . ILE A 1 83 ? 4.108 1.783 -13.422 1.00 91.56 83 ILE A CA 1
ATOM 661 C C . ILE A 1 83 ? 3.480 0.432 -13.723 1.00 91.56 83 ILE A C 1
ATOM 663 O O . ILE A 1 83 ? 4.187 -0.569 -13.838 1.00 91.56 83 ILE A O 1
ATOM 667 N N . ALA A 1 84 ? 2.154 0.411 -13.857 1.00 92.31 84 ALA A N 1
ATOM 668 C CA . ALA A 1 84 ? 1.397 -0.802 -14.130 1.00 92.31 84 ALA A CA 1
ATOM 669 C C . ALA A 1 84 ? 0.318 -0.584 -15.198 1.00 92.31 84 ALA A C 1
ATOM 671 O O . ALA A 1 84 ? -0.246 0.509 -15.316 1.00 92.31 84 ALA A O 1
ATOM 672 N N . ARG A 1 85 ? 0.033 -1.637 -15.969 1.00 90.00 85 ARG A N 1
ATOM 673 C CA . ARG A 1 85 ? -1.034 -1.695 -16.978 1.00 90.00 85 ARG A CA 1
ATOM 674 C C . ARG A 1 85 ? -1.972 -2.838 -16.628 1.00 90.00 85 ARG A C 1
ATOM 676 O O . ARG A 1 85 ? -1.497 -3.909 -16.261 1.00 90.00 85 ARG A O 1
ATOM 683 N N . LYS A 1 86 ? -3.275 -2.570 -16.691 1.00 85.56 86 LYS A N 1
ATOM 684 C CA . LYS A 1 86 ? -4.301 -3.598 -16.547 1.00 85.56 86 LYS A CA 1
ATOM 685 C C . LYS A 1 86 ? -4.449 -4.267 -17.901 1.00 85.56 86 LYS A C 1
ATOM 687 O O . LYS A 1 86 ? -4.776 -3.531 -18.853 1.00 85.56 86 LYS A O 1
#

Organism: NCBI:txid651086

pLDDT: mean 92.14, std 6.16, range [61.88, 98.06]

Mean predicted aligned error: 4.08 Å